Protein AF-A0A0P9SU28-F1 (afdb_monomer)

pLDDT: mean 87.29, std 16.24, range [48.97, 98.06]

Sequence (91 aa):
MPNAQIEAVQLDKNKENSFEDIWPKVTKLNLYDPLTLLASVPGAAKLLFKPKAIHTEGFGVVEQVGPDDVTHPEKAKLLLSALAKSALVQS

Structure (mmCIF, N/CA/C/O backbone):
data_AF-A0A0P9SU28-F1
#
_entry.id   AF-A0A0P9SU28-F1
#
loop_
_atom_site.group_PDB
_atom_site.id
_atom_site.type_symbol
_atom_site.label_atom_id
_atom_site.label_alt_id
_atom_site.label_comp_id
_atom_site.label_asym_id
_atom_site.label_entity_id
_atom_site.label_seq_id
_atom_site.pdbx_PDB_ins_code
_atom_site.Cartn_x
_atom_site.Cartn_y
_atom_site.Cartn_z
_atom_site.occupancy
_atom_site.B_iso_or_equiv
_atom_site.auth_seq_id
_atom_site.auth_comp_id
_atom_site.auth_asym_id
_atom_site.auth_atom_id
_atom_site.pdbx_PDB_model_num
ATOM 1 N N . MET A 1 1 ? -12.323 33.831 47.503 1.00 48.97 1 MET A N 1
ATOM 2 C CA . MET A 1 1 ? -10.973 33.322 47.182 1.00 48.97 1 MET A CA 1
ATOM 3 C C . MET A 1 1 ? -10.938 32.926 45.704 1.00 48.97 1 MET A C 1
ATOM 5 O O . MET A 1 1 ? -11.549 31.920 45.375 1.00 48.97 1 MET A O 1
ATOM 9 N N . PRO A 1 2 ? -10.320 33.722 44.811 1.00 56.62 2 PRO A N 1
ATOM 10 C CA . PRO A 1 2 ? -10.306 33.482 43.356 1.00 56.62 2 PRO A CA 1
ATOM 11 C C . PRO A 1 2 ? -9.283 32.428 42.879 1.00 56.62 2 PRO A C 1
ATOM 13 O O . PRO A 1 2 ? -9.359 31.976 41.743 1.00 56.62 2 PRO A O 1
ATOM 16 N N . ASN A 1 3 ? -8.335 32.016 43.731 1.00 56.44 3 ASN A N 1
ATOM 17 C CA . ASN A 1 3 ? -7.191 31.189 43.315 1.00 56.44 3 ASN A CA 1
ATOM 18 C C . ASN A 1 3 ? -7.526 29.716 43.022 1.00 56.44 3 ASN A C 1
ATOM 20 O O . ASN A 1 3 ? -6.874 2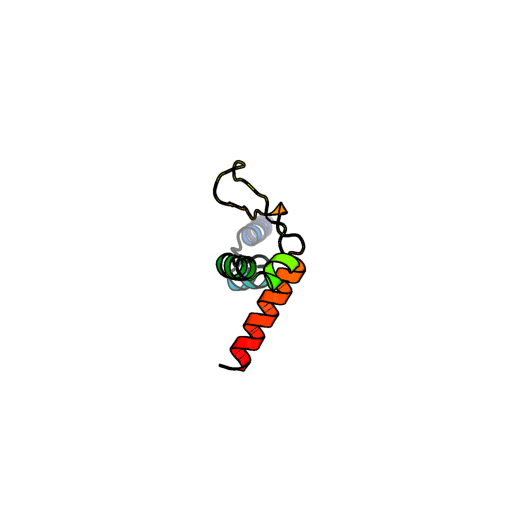9.110 42.180 1.00 56.44 3 ASN A O 1
ATOM 24 N N . ALA A 1 4 ? -8.569 29.152 43.640 1.00 56.47 4 ALA A N 1
ATOM 25 C CA . ALA A 1 4 ? -8.910 27.734 43.467 1.00 56.47 4 ALA A CA 1
ATOM 26 C C . ALA A 1 4 ? -9.437 27.408 42.053 1.00 56.47 4 ALA A C 1
ATOM 28 O O . ALA A 1 4 ? -9.264 26.300 41.554 1.00 56.47 4 ALA A O 1
ATOM 29 N N . GLN A 1 5 ? -10.068 28.381 41.386 1.00 54.78 5 GLN A N 1
ATOM 30 C CA . GLN A 1 5 ? -10.555 28.212 40.013 1.00 54.78 5 GLN A CA 1
ATOM 31 C C . GLN A 1 5 ? -9.418 28.291 38.987 1.00 54.78 5 GLN A C 1
ATOM 33 O O . GLN A 1 5 ? -9.497 27.651 37.944 1.00 54.78 5 GLN A O 1
ATOM 38 N N . ILE A 1 6 ? -8.345 29.029 39.285 1.00 54.78 6 ILE A N 1
ATOM 39 C CA . ILE A 1 6 ? -7.181 29.157 38.396 1.00 54.78 6 ILE A CA 1
ATOM 40 C C . ILE A 1 6 ? -6.350 27.864 38.420 1.00 54.78 6 ILE A C 1
ATOM 42 O O . ILE A 1 6 ? -5.941 27.384 37.364 1.00 54.78 6 ILE A O 1
ATOM 46 N N . GLU A 1 7 ? -6.194 27.246 39.595 1.00 51.53 7 GLU A N 1
ATOM 47 C CA . GLU A 1 7 ? -5.502 25.958 39.755 1.00 51.53 7 GLU A CA 1
ATOM 48 C C . GLU A 1 7 ? -6.246 24.797 39.070 1.00 51.53 7 GLU A C 1
ATOM 50 O O . GLU A 1 7 ? -5.619 23.984 38.391 1.00 51.53 7 GLU A O 1
ATOM 55 N N . ALA A 1 8 ? -7.582 24.750 39.155 1.00 54.00 8 ALA A N 1
ATOM 56 C CA . ALA A 1 8 ? -8.390 23.726 38.481 1.00 54.00 8 ALA A CA 1
ATOM 57 C C . ALA A 1 8 ? -8.322 23.831 36.943 1.00 54.00 8 ALA A C 1
ATOM 59 O O . ALA A 1 8 ? -8.186 22.823 36.252 1.00 54.00 8 ALA A O 1
ATOM 60 N N . VAL A 1 9 ? -8.340 25.055 36.401 1.00 53.44 9 VAL A N 1
ATOM 61 C CA . VAL A 1 9 ? -8.236 25.307 34.951 1.00 53.44 9 VAL A CA 1
ATOM 62 C C . VAL A 1 9 ? -6.818 25.037 34.420 1.00 53.44 9 VAL A C 1
ATOM 64 O O . VAL A 1 9 ? -6.649 24.709 33.244 1.00 53.44 9 VAL A O 1
ATOM 67 N N . GLN A 1 10 ? -5.784 25.149 35.261 1.00 50.47 10 GLN A N 1
ATOM 68 C CA . GLN A 1 10 ? -4.415 24.765 34.901 1.00 50.47 10 GLN A CA 1
ATOM 69 C C . GLN A 1 10 ? -4.164 23.253 34.993 1.00 50.47 10 GLN A C 1
ATOM 71 O O . GLN A 1 10 ? -3.406 22.739 34.172 1.00 50.47 10 GLN A O 1
ATOM 76 N N . LEU A 1 11 ? -4.822 22.529 35.908 1.00 49.84 11 LEU A N 1
ATOM 77 C CA . LEU A 1 11 ? -4.717 21.065 35.987 1.00 49.84 11 LEU A CA 1
ATOM 78 C C . LEU A 1 11 ? -5.308 20.368 34.751 1.00 49.84 11 LEU A C 1
ATOM 80 O O . LEU A 1 11 ? -4.718 19.416 34.244 1.00 49.84 11 LEU A O 1
ATOM 84 N N . ASP A 1 12 ? -6.424 20.877 34.221 1.00 54.06 12 ASP A N 1
ATOM 85 C CA . ASP A 1 12 ? -7.058 20.325 33.014 1.00 54.06 1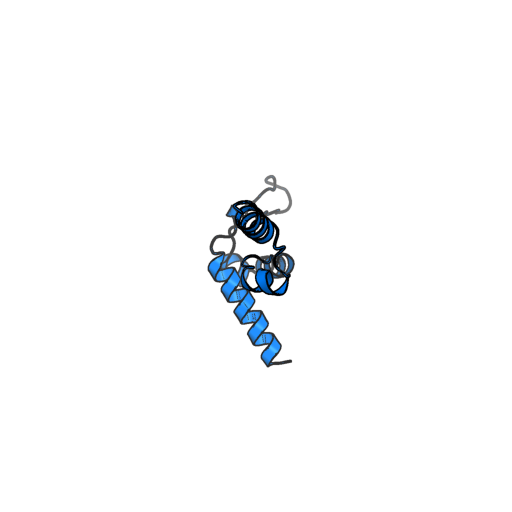2 ASP A CA 1
ATOM 86 C C . ASP A 1 12 ? -6.213 20.515 31.744 1.00 54.06 12 ASP A C 1
ATOM 88 O O . ASP A 1 12 ? -6.329 19.733 30.801 1.00 54.06 12 ASP A O 1
ATOM 92 N N . LYS A 1 13 ? -5.309 21.506 31.712 1.00 53.50 13 LYS A N 1
ATOM 93 C CA . LYS A 1 13 ? -4.384 21.708 30.581 1.00 53.50 13 LYS A CA 1
ATOM 94 C C . LYS A 1 13 ? -3.218 20.716 30.551 1.00 53.50 13 LYS A C 1
ATOM 96 O O . LYS A 1 13 ? -2.616 20.556 29.494 1.00 53.50 13 LYS A O 1
ATOM 101 N N . ASN A 1 14 ? -2.927 20.055 31.673 1.00 54.19 14 ASN A N 1
ATOM 102 C CA . ASN A 1 14 ? -1.809 19.117 31.829 1.00 54.19 14 ASN A CA 1
ATOM 103 C C . ASN A 1 14 ? -2.263 17.677 32.092 1.00 54.19 14 ASN A C 1
ATOM 105 O O . ASN A 1 14 ? -1.455 16.848 32.511 1.00 54.19 14 ASN A O 1
ATOM 109 N N . LYS A 1 15 ? -3.540 17.349 31.863 1.00 62.44 15 LYS A N 1
ATOM 110 C CA . LYS A 1 15 ? -3.991 15.961 31.944 1.00 62.44 15 LYS A CA 1
ATOM 111 C C . LYS A 1 15 ? -3.420 15.209 30.744 1.00 62.44 15 LYS A C 1
ATOM 113 O O . LYS A 1 15 ? -3.991 15.219 29.656 1.00 62.44 15 LYS A O 1
ATOM 118 N N . GLU A 1 16 ? -2.240 14.626 30.931 1.00 72.56 16 GLU A N 1
ATOM 119 C CA . GLU A 1 16 ? -1.668 13.674 29.988 1.00 72.56 16 GLU A CA 1
ATOM 120 C C . GLU A 1 16 ? -2.715 12.582 29.757 1.00 72.56 16 GLU A C 1
ATOM 122 O O . GLU A 1 16 ? -3.091 11.847 30.671 1.00 72.56 16 GLU A O 1
ATOM 127 N N . ASN A 1 17 ? -3.275 12.556 28.547 1.00 77.94 17 ASN A N 1
ATOM 128 C CA . ASN A 1 17 ? -4.237 11.533 28.162 1.00 77.94 17 ASN A CA 1
ATOM 129 C C . ASN A 1 17 ? -3.550 10.172 28.277 1.00 77.94 17 ASN A C 1
ATOM 131 O O . ASN A 1 17 ? -2.430 10.005 27.785 1.00 77.94 17 ASN A O 1
ATOM 135 N N . SER A 1 18 ? -4.217 9.199 28.897 1.00 89.06 18 SER A N 1
ATOM 136 C CA . SER A 1 18 ? -3.679 7.844 28.952 1.00 89.06 18 SER A CA 1
ATOM 137 C C . SER A 1 18 ? -3.603 7.253 27.539 1.00 89.06 18 SER A C 1
ATOM 139 O O . SER A 1 18 ? -4.300 7.702 26.624 1.00 89.06 18 SER A O 1
ATOM 141 N N . PHE A 1 19 ? -2.768 6.231 27.332 1.00 91.31 19 PHE A N 1
ATOM 142 C CA . PHE A 1 19 ? -2.675 5.571 26.024 1.00 91.31 19 PHE A CA 1
ATOM 143 C C . PHE A 1 19 ? -4.039 5.054 25.539 1.00 91.31 19 PHE A C 1
ATOM 145 O O . PHE A 1 19 ? -4.367 5.217 24.366 1.00 91.31 19 PHE A O 1
ATOM 152 N N . GLU A 1 20 ? -4.864 4.526 26.444 1.00 93.62 20 GLU A N 1
ATOM 153 C CA . GLU A 1 20 ? -6.217 4.039 26.143 1.00 93.62 20 GLU A CA 1
ATOM 154 C C . GLU A 1 20 ? -7.150 5.152 25.639 1.00 93.62 20 GLU A C 1
ATOM 156 O O . GLU A 1 20 ? -8.038 4.904 24.827 1.00 93.62 20 GLU A O 1
ATOM 161 N N . ASP A 1 21 ? -6.907 6.405 26.037 1.00 92.19 21 ASP A N 1
ATOM 162 C CA . ASP A 1 21 ? -7.648 7.57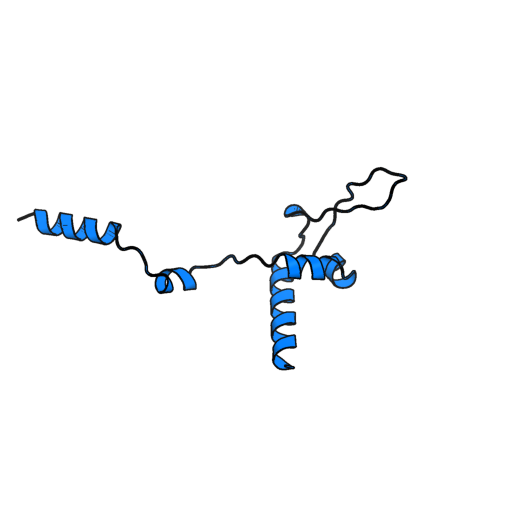0 25.538 1.00 92.19 21 ASP A CA 1
ATOM 163 C C . ASP A 1 21 ? -7.157 8.038 24.157 1.00 92.19 21 ASP A C 1
ATOM 165 O O . ASP A 1 21 ? -7.830 8.823 23.473 1.00 92.19 21 ASP A O 1
ATOM 169 N N . ILE A 1 22 ? -5.955 7.620 23.751 1.00 93.25 22 ILE A N 1
ATOM 170 C CA . ILE A 1 22 ? -5.316 7.990 22.483 1.00 93.25 22 ILE A CA 1
ATOM 171 C C . ILE A 1 22 ? -5.498 6.903 21.425 1.00 93.25 22 ILE A C 1
ATOM 173 O O . ILE A 1 22 ? -5.750 7.234 20.267 1.00 93.25 22 ILE A O 1
ATOM 177 N N . TRP A 1 23 ? -5.418 5.625 21.794 1.00 95.12 23 TRP A N 1
ATOM 178 C CA . TRP A 1 23 ? -5.465 4.504 20.856 1.00 95.12 23 TRP A CA 1
ATOM 179 C C . TRP A 1 23 ? -6.705 4.508 19.940 1.00 95.12 23 TRP A C 1
ATOM 181 O O . TRP A 1 23 ? -6.530 4.406 18.723 1.00 95.12 23 TRP A O 1
ATOM 191 N N . PRO A 1 24 ? -7.937 4.769 20.430 1.00 96.25 24 PRO A N 1
ATOM 192 C CA . PRO A 1 24 ? -9.122 4.881 19.574 1.00 96.25 24 PRO A CA 1
ATOM 193 C C . PRO A 1 24 ? -9.077 6.039 18.562 1.00 96.25 24 PRO A C 1
ATOM 195 O O . PRO A 1 24 ? -9.867 6.061 17.620 1.00 96.25 24 PRO A O 1
ATOM 198 N N . LYS A 1 25 ? -8.177 7.018 18.743 1.00 95.81 25 LYS A N 1
ATOM 199 C CA . LYS A 1 25 ? -8.006 8.183 17.856 1.00 95.81 25 LYS A CA 1
ATOM 200 C C . LYS A 1 25 ? -6.995 7.924 16.732 1.00 95.81 25 LYS A C 1
ATOM 202 O O . LYS A 1 25 ? -6.868 8.751 15.826 1.00 95.81 25 LYS A O 1
ATOM 207 N N . VAL A 1 26 ? -6.257 6.811 16.771 1.00 96.38 26 VAL A N 1
ATOM 208 C CA . VAL A 1 26 ? -5.256 6.470 15.752 1.00 96.38 26 VAL A CA 1
ATOM 209 C C . VAL A 1 26 ? -5.949 6.099 14.441 1.00 96.38 26 VAL A C 1
ATOM 211 O O . VAL A 1 26 ? -6.758 5.180 14.377 1.00 96.38 26 VAL A O 1
ATOM 214 N N . THR A 1 27 ? -5.603 6.805 13.363 1.00 96.44 27 THR A N 1
ATOM 215 C CA . THR A 1 27 ? -6.195 6.599 12.025 1.00 96.44 27 THR A CA 1
ATOM 216 C C . THR A 1 27 ? -5.183 6.186 10.957 1.00 96.44 27 THR A C 1
ATOM 218 O O . THR A 1 27 ? -5.577 5.816 9.850 1.00 96.44 27 THR A O 1
ATOM 221 N N . LYS A 1 28 ? -3.883 6.242 11.269 1.00 96.25 28 LYS A N 1
ATOM 222 C CA . LYS A 1 28 ? -2.786 6.010 10.323 1.00 96.25 28 LYS A CA 1
ATOM 223 C C . LYS A 1 28 ? -1.789 5.014 10.907 1.00 96.25 28 LYS A C 1
ATOM 225 O O . LYS A 1 28 ? -1.096 5.328 11.869 1.00 96.25 28 LYS A O 1
ATOM 230 N N . LEU A 1 29 ? -1.724 3.835 10.298 1.00 97.25 29 LEU A N 1
ATOM 231 C CA . LEU A 1 29 ? -0.735 2.791 10.558 1.00 97.25 29 LEU A CA 1
ATOM 232 C C . LEU A 1 29 ? -0.218 2.316 9.198 1.00 97.25 29 LEU A C 1
ATOM 234 O O . LEU A 1 29 ? -1.015 1.938 8.338 1.00 97.25 29 LEU A O 1
ATOM 238 N N . ASN A 1 30 ? 1.094 2.382 8.984 1.00 96.88 30 ASN A N 1
ATOM 239 C CA . ASN A 1 30 ? 1.680 2.091 7.678 1.00 96.88 30 ASN A CA 1
ATOM 240 C C . ASN A 1 30 ? 1.965 0.595 7.521 1.00 96.88 30 ASN A C 1
ATOM 242 O O . ASN A 1 30 ? 2.445 -0.055 8.446 1.00 96.88 30 ASN A O 1
ATOM 246 N N . LEU A 1 31 ? 1.693 0.068 6.327 1.00 97.44 31 LEU A N 1
ATOM 247 C CA . LEU A 1 31 ? 1.877 -1.338 5.966 1.00 97.44 31 LEU A CA 1
ATOM 248 C C . LEU A 1 31 ? 2.768 -1.436 4.721 1.00 97.44 31 LEU A C 1
ATOM 250 O O . LEU A 1 31 ? 2.292 -1.753 3.633 1.00 97.44 31 LEU A O 1
ATOM 254 N N . TYR A 1 32 ? 4.056 -1.126 4.875 1.00 96.75 32 TYR A N 1
ATOM 255 C CA . TYR A 1 32 ? 4.992 -1.042 3.748 1.00 96.75 32 TYR A CA 1
ATOM 256 C C . TYR A 1 32 ? 5.240 -2.400 3.079 1.00 96.75 32 TYR A C 1
ATOM 258 O O . TYR A 1 32 ? 5.018 -2.528 1.879 1.00 96.75 32 TYR A O 1
ATOM 266 N N . ASP A 1 33 ? 5.615 -3.433 3.838 1.00 97.81 33 ASP A N 1
ATOM 267 C CA . ASP A 1 33 ? 5.934 -4.749 3.260 1.00 97.81 33 ASP A CA 1
ATOM 268 C C . ASP A 1 33 ? 4.733 -5.407 2.556 1.00 97.81 33 ASP A C 1
ATOM 270 O O . ASP A 1 33 ? 4.903 -5.925 1.448 1.00 97.81 33 ASP A O 1
ATOM 274 N N . PRO A 1 34 ? 3.495 -5.338 3.095 1.00 97.88 34 PRO A N 1
ATOM 275 C CA . PRO A 1 34 ? 2.318 -5.790 2.359 1.00 97.88 34 PRO A CA 1
ATOM 276 C C . PRO A 1 34 ? 2.083 -5.034 1.045 1.00 97.88 34 PRO A C 1
ATOM 278 O O . PRO A 1 34 ? 1.671 -5.644 0.061 1.00 97.88 34 PRO A O 1
ATOM 281 N N . LEU A 1 35 ? 2.364 -3.727 0.990 1.00 97.31 35 LEU A N 1
ATOM 282 C CA . LEU A 1 35 ? 2.280 -2.964 -0.261 1.00 97.31 35 LEU A CA 1
ATOM 283 C C . LEU A 1 35 ? 3.360 -3.396 -1.259 1.00 97.31 35 LEU A C 1
ATOM 285 O O . LEU A 1 35 ? 3.054 -3.541 -2.441 1.00 97.31 35 LEU A O 1
ATOM 289 N N . THR A 1 36 ? 4.577 -3.683 -0.793 1.00 98.00 36 THR A N 1
ATOM 290 C CA . THR A 1 36 ? 5.653 -4.249 -1.624 1.00 98.00 36 THR A CA 1
ATOM 291 C C . THR A 1 36 ? 5.237 -5.588 -2.235 1.00 98.00 36 THR A C 1
ATOM 293 O O . THR A 1 36 ? 5.442 -5.817 -3.427 1.00 98.00 36 THR A O 1
ATOM 296 N N . LEU A 1 37 ? 4.589 -6.458 -1.452 1.00 98.06 37 LEU A N 1
ATOM 297 C CA . LEU A 1 37 ? 4.065 -7.729 -1.954 1.00 98.06 37 LEU A CA 1
ATOM 298 C C . LEU A 1 37 ? 2.951 -7.527 -2.993 1.00 98.06 37 LEU A C 1
ATOM 300 O O . LEU A 1 37 ? 2.912 -8.227 -3.999 1.00 98.06 37 LEU A O 1
ATOM 304 N N . LEU A 1 38 ? 2.055 -6.558 -2.799 1.00 97.25 38 LEU A N 1
ATOM 305 C CA . LEU A 1 38 ? 1.037 -6.241 -3.806 1.00 97.25 38 LEU A CA 1
ATOM 306 C C . LEU A 1 38 ? 1.651 -5.669 -5.092 1.00 97.25 38 LEU A C 1
ATOM 308 O O . LEU A 1 38 ? 1.144 -5.943 -6.179 1.00 97.25 38 LEU A O 1
ATOM 312 N N . ALA A 1 39 ? 2.740 -4.905 -4.988 1.00 97.38 39 ALA A N 1
ATOM 313 C CA . ALA A 1 39 ? 3.446 -4.347 -6.139 1.00 97.38 39 ALA A CA 1
ATOM 314 C C . ALA A 1 39 ? 4.199 -5.416 -6.950 1.00 97.38 39 ALA A C 1
ATOM 316 O O . ALA A 1 39 ? 4.390 -5.240 -8.151 1.00 97.38 39 ALA A O 1
ATOM 317 N N . SER A 1 40 ? 4.583 -6.540 -6.334 1.00 97.38 40 SER A N 1
ATOM 318 C CA . SER A 1 40 ? 5.275 -7.634 -7.029 1.00 97.38 40 SER A CA 1
ATOM 319 C C . SER A 1 40 ? 4.341 -8.547 -7.835 1.00 97.38 40 SER A C 1
ATOM 321 O O . SER A 1 40 ? 4.799 -9.263 -8.725 1.00 97.38 40 SER A O 1
ATOM 323 N N . VAL A 1 41 ? 3.029 -8.518 -7.569 1.00 96.75 41 VAL A N 1
ATOM 324 C CA . VAL A 1 41 ? 2.035 -9.357 -8.256 1.00 96.75 41 VAL A CA 1
ATOM 325 C C . VAL A 1 41 ? 1.369 -8.562 -9.388 1.00 96.75 41 VAL A C 1
ATOM 327 O O . VAL A 1 41 ? 0.594 -7.651 -9.098 1.00 96.75 41 VAL A O 1
ATOM 330 N N . PRO A 1 42 ? 1.546 -8.919 -10.680 1.00 94.81 42 PRO A N 1
ATOM 331 C CA . PRO A 1 42 ? 1.110 -8.084 -11.808 1.00 94.81 42 PRO A CA 1
ATOM 332 C C . PRO A 1 42 ? -0.370 -7.676 -11.802 1.00 94.81 42 PRO A C 1
ATOM 334 O O . PRO A 1 42 ? -0.708 -6.573 -12.227 1.00 94.81 42 PRO A O 1
ATOM 337 N N . GLY A 1 43 ? -1.264 -8.553 -11.333 1.00 94.81 43 GLY A N 1
ATOM 338 C CA . GLY A 1 43 ? -2.697 -8.257 -11.241 1.00 94.81 43 GLY A CA 1
ATOM 339 C C . GLY A 1 43 ? -3.016 -7.188 -10.193 1.00 94.81 43 GLY A C 1
ATOM 340 O O . GLY A 1 43 ? -3.742 -6.239 -10.482 1.00 94.81 43 GLY A O 1
ATOM 341 N N . ALA A 1 44 ? -2.435 -7.311 -8.998 1.00 94.75 44 ALA A N 1
ATOM 342 C CA . ALA A 1 44 ? -2.590 -6.325 -7.934 1.00 94.75 44 ALA A CA 1
ATOM 343 C C . ALA A 1 44 ? -1.847 -5.023 -8.270 1.00 94.75 44 ALA A C 1
ATOM 345 O O . ALA A 1 44 ? -2.384 -3.937 -8.053 1.00 94.75 44 ALA A O 1
ATOM 346 N N . ALA A 1 45 ? -0.667 -5.128 -8.884 1.00 96.25 45 ALA A N 1
ATOM 347 C CA . ALA A 1 45 ? 0.135 -3.980 -9.267 1.00 96.25 45 ALA A CA 1
ATOM 348 C C . ALA A 1 45 ? -0.593 -3.070 -10.264 1.00 96.25 45 ALA A C 1
ATOM 350 O O . ALA A 1 45 ? -0.728 -1.875 -10.017 1.00 96.25 45 ALA A O 1
ATOM 351 N N . LYS A 1 46 ? -1.165 -3.646 -11.332 1.00 96.06 46 LYS A N 1
ATOM 352 C CA . LYS A 1 46 ? -1.975 -2.906 -12.320 1.00 96.06 46 LYS A CA 1
ATOM 353 C C . LYS A 1 46 ? -3.238 -2.286 -11.723 1.00 96.06 46 LYS A C 1
ATOM 355 O O . LYS A 1 46 ? -3.752 -1.312 -12.265 1.00 96.06 46 LYS A O 1
ATOM 360 N N . LEU A 1 47 ? -3.764 -2.870 -10.647 1.00 95.44 47 LEU A N 1
ATOM 361 C CA . LEU A 1 47 ? -4.960 -2.373 -9.975 1.00 95.44 47 LEU A CA 1
ATOM 362 C C . LEU A 1 47 ? -4.666 -1.171 -9.069 1.00 95.44 47 LEU A C 1
ATOM 364 O O . LEU A 1 47 ? -5.567 -0.362 -8.865 1.00 95.44 47 LEU A O 1
ATOM 368 N N . LEU A 1 48 ? -3.468 -1.075 -8.485 1.00 96.50 48 LEU A N 1
ATOM 369 C CA . LEU A 1 48 ? -3.198 -0.160 -7.367 1.00 96.50 48 LEU A CA 1
ATOM 370 C C . LEU A 1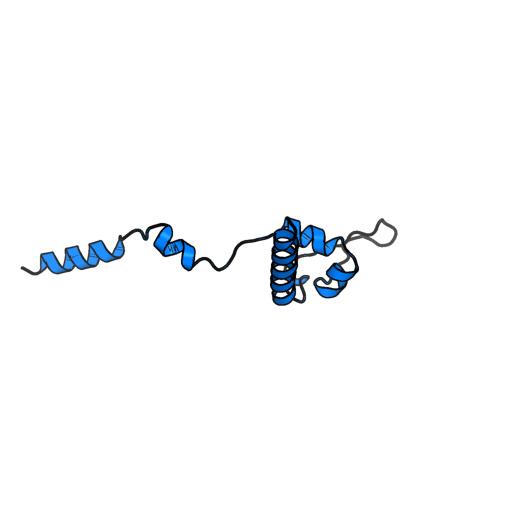 48 ? -2.092 0.866 -7.624 1.00 96.50 48 LEU A C 1
ATOM 372 O O . LEU A 1 48 ? -2.085 1.903 -6.957 1.00 96.50 48 LEU A O 1
ATOM 376 N N . PHE A 1 49 ? -1.175 0.597 -8.556 1.00 97.19 49 PHE A N 1
ATOM 377 C CA . PHE A 1 49 ? 0.024 1.406 -8.757 1.00 97.19 49 PHE A CA 1
ATOM 378 C C . PHE A 1 49 ? 0.188 1.847 -10.212 1.00 97.19 49 PHE A C 1
ATOM 380 O O . PHE A 1 49 ? -0.267 1.188 -11.148 1.00 97.19 49 PHE A O 1
ATOM 387 N N . LYS A 1 50 ? 0.898 2.957 -10.398 1.00 97.25 50 LYS A N 1
ATOM 388 C CA . LYS A 1 50 ? 1.428 3.411 -11.682 1.00 97.25 50 LYS A CA 1
ATOM 389 C C . LYS A 1 50 ? 2.933 3.657 -11.525 1.00 97.25 50 LYS A C 1
ATOM 391 O O . LYS A 1 50 ? 3.324 4.800 -11.316 1.00 97.25 50 LYS A O 1
ATOM 396 N N . PRO A 1 51 ? 3.766 2.602 -11.584 1.00 96.56 51 PRO A N 1
ATOM 397 C CA . PRO A 1 51 ? 5.202 2.741 -11.393 1.00 96.56 51 PRO A CA 1
ATOM 398 C C . PRO A 1 51 ? 5.818 3.710 -12.406 1.00 96.56 51 PRO A C 1
ATOM 400 O O . PRO A 1 51 ? 5.414 3.765 -13.571 1.00 96.56 51 PRO A O 1
ATOM 403 N N . LYS A 1 52 ? 6.814 4.472 -11.959 1.00 95.88 52 LYS A N 1
ATOM 404 C CA . LYS A 1 52 ? 7.579 5.393 -12.793 1.00 95.88 52 LYS A CA 1
ATOM 405 C C . LYS A 1 52 ? 8.897 4.746 -13.196 1.00 95.88 52 LYS A C 1
ATOM 407 O O . LYS A 1 52 ? 9.705 4.404 -12.336 1.00 95.88 52 LYS A O 1
ATOM 412 N N . ALA A 1 53 ? 9.148 4.630 -14.496 1.00 95.12 53 ALA A N 1
ATOM 413 C CA . ALA A 1 53 ? 10.452 4.214 -15.000 1.00 95.12 53 ALA A CA 1
ATOM 414 C C . ALA A 1 53 ? 11.531 5.241 -14.612 1.00 95.12 53 ALA A C 1
ATOM 416 O O . ALA A 1 53 ? 11.372 6.440 -14.853 1.00 95.12 53 ALA A O 1
ATOM 417 N N . ILE A 1 54 ? 12.624 4.763 -14.014 1.00 95.38 54 ILE A N 1
ATOM 418 C CA . ILE A 1 54 ? 13.774 5.590 -13.603 1.00 95.38 54 ILE A CA 1
ATOM 419 C C . ILE A 1 54 ? 15.098 5.125 -14.225 1.00 95.38 54 ILE A C 1
ATOM 421 O O . ILE A 1 54 ? 16.163 5.621 -13.866 1.00 95.38 54 ILE A O 1
ATOM 425 N N . HIS A 1 55 ? 15.040 4.154 -15.134 1.00 94.31 55 HIS A N 1
ATOM 426 C CA . HIS A 1 55 ? 16.203 3.623 -15.833 1.00 94.31 55 HIS A CA 1
ATOM 427 C C . HIS A 1 55 ? 16.515 4.422 -17.106 1.00 94.31 55 HIS A C 1
ATOM 429 O O . HIS A 1 55 ? 15.634 5.041 -17.703 1.00 94.31 55 HIS A O 1
ATOM 435 N N . THR A 1 56 ? 17.77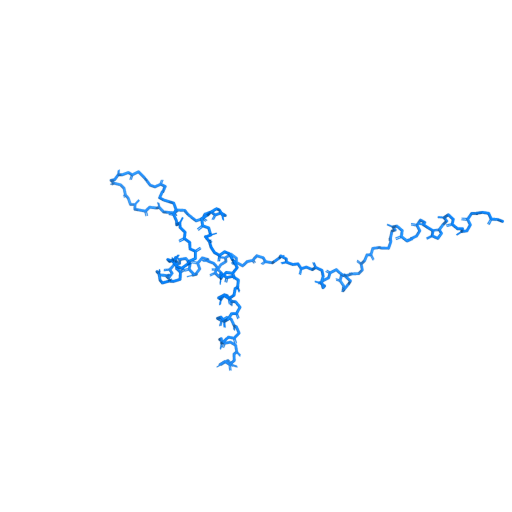6 4.371 -17.535 1.00 93.00 56 THR A N 1
ATOM 436 C CA . THR A 1 56 ? 18.219 4.891 -18.835 1.00 93.00 56 THR A CA 1
ATOM 437 C C . THR A 1 56 ? 17.927 3.864 -19.929 1.00 93.00 56 THR A C 1
ATOM 439 O O . THR A 1 56 ? 18.086 2.660 -19.709 1.00 93.00 56 THR A O 1
ATOM 442 N N . GLU A 1 57 ? 17.532 4.324 -21.117 1.00 88.38 57 GLU A N 1
ATOM 443 C CA . GLU A 1 57 ? 17.329 3.444 -22.272 1.00 88.38 57 GLU A CA 1
ATOM 444 C C . GLU A 1 57 ? 18.581 2.598 -22.565 1.00 88.38 57 GLU A C 1
ATOM 446 O O . GLU A 1 57 ? 19.714 3.074 -22.475 1.00 88.38 57 GLU A O 1
ATOM 451 N N . GLY A 1 58 ? 18.372 1.322 -22.897 1.00 89.88 58 GLY A N 1
ATOM 452 C CA . GLY A 1 58 ? 19.451 0.361 -23.158 1.00 89.88 58 GLY A CA 1
ATOM 453 C C . GLY A 1 58 ? 20.013 -0.350 -21.920 1.00 89.88 58 GLY A C 1
ATOM 454 O O . GLY A 1 58 ? 20.844 -1.243 -22.074 1.00 89.88 58 GLY A O 1
ATOM 455 N N . PHE A 1 59 ? 19.546 -0.016 -20.713 1.00 91.88 59 PHE A N 1
ATOM 456 C CA . PHE A 1 59 ? 19.878 -0.723 -19.470 1.00 91.88 59 PHE A CA 1
ATOM 457 C C . PHE A 1 59 ? 18.703 -1.572 -18.960 1.00 91.88 59 PHE A C 1
ATOM 459 O O . PHE A 1 59 ? 17.612 -1.575 -19.529 1.00 91.88 59 PHE A O 1
ATOM 466 N N . GLY A 1 60 ? 18.936 -2.315 -17.873 1.00 93.19 60 GLY A N 1
ATOM 467 C CA . GLY A 1 60 ? 17.885 -3.070 -17.192 1.00 93.19 60 GLY A CA 1
ATOM 468 C C . GLY A 1 60 ? 16.747 -2.168 -16.705 1.00 93.19 60 GLY A C 1
ATOM 469 O O . GLY A 1 60 ? 16.974 -1.036 -16.276 1.00 93.19 60 GLY A O 1
ATOM 470 N N . VAL A 1 61 ? 15.520 -2.689 -16.762 1.00 94.50 61 VAL A N 1
ATOM 471 C CA . VAL A 1 61 ? 14.317 -1.958 -16.354 1.00 94.50 61 VAL A CA 1
ATOM 472 C C . VAL A 1 61 ? 14.314 -1.767 -14.840 1.00 94.50 61 VAL A C 1
ATOM 474 O O . VAL A 1 61 ? 14.366 -2.732 -14.080 1.00 94.50 61 VAL A O 1
ATOM 477 N N . VAL A 1 62 ? 14.218 -0.509 -14.416 1.00 96.56 62 VAL A N 1
ATOM 478 C CA . VAL A 1 62 ? 14.008 -0.115 -13.020 1.00 96.56 62 VAL A CA 1
ATOM 479 C C . VAL A 1 62 ? 12.812 0.823 -12.951 1.00 96.56 62 VAL A C 1
ATOM 481 O O . VAL A 1 62 ? 12.732 1.799 -13.710 1.00 96.56 62 VAL A O 1
ATOM 484 N N . GLU A 1 63 ? 11.901 0.526 -12.029 1.00 96.62 63 GLU A N 1
ATOM 485 C CA . GLU A 1 63 ? 10.704 1.311 -11.751 1.00 96.62 63 GLU A CA 1
ATOM 486 C C . GLU A 1 63 ? 10.650 1.700 -10.270 1.00 96.62 63 GLU A C 1
ATOM 488 O O . GLU A 1 63 ? 11.090 0.953 -9.395 1.00 96.62 63 GLU A O 1
ATOM 493 N N . GLN A 1 64 ? 10.098 2.878 -9.994 1.00 97.12 64 GLN A N 1
ATOM 494 C CA . GLN A 1 64 ? 9.855 3.402 -8.656 1.00 97.12 64 GLN A CA 1
ATOM 495 C C . GLN A 1 64 ? 8.349 3.512 -8.404 1.00 97.12 64 GLN A C 1
ATOM 497 O O . GLN A 1 64 ? 7.604 3.939 -9.283 1.00 97.12 64 GLN A O 1
ATOM 502 N N . VAL A 1 65 ? 7.915 3.167 -7.189 1.00 97.44 65 VAL A N 1
ATOM 503 C CA . VAL A 1 65 ? 6.559 3.440 -6.692 1.00 97.44 65 VAL A CA 1
ATOM 504 C C . VAL A 1 65 ? 6.674 4.356 -5.477 1.00 97.44 65 VAL A C 1
ATOM 506 O O . VAL A 1 65 ? 7.056 3.919 -4.392 1.00 97.44 65 VAL A O 1
ATOM 509 N N . GLY A 1 66 ? 6.408 5.644 -5.678 1.00 94.50 66 GLY A N 1
ATOM 510 C CA . GLY A 1 66 ? 6.319 6.656 -4.631 1.00 94.50 66 GLY A CA 1
ATOM 511 C C . GLY A 1 66 ? 4.879 6.915 -4.163 1.00 94.50 66 GLY A C 1
ATOM 512 O O . GLY A 1 66 ? 3.946 6.235 -4.594 1.00 94.50 66 GLY A O 1
ATOM 513 N N . PRO A 1 67 ? 4.669 7.919 -3.290 1.00 91.69 67 PRO A N 1
ATOM 514 C CA . PRO A 1 67 ? 3.341 8.274 -2.780 1.00 91.69 67 PRO A CA 1
ATOM 515 C C . PRO A 1 67 ? 2.339 8.642 -3.882 1.00 91.69 67 PRO A C 1
ATOM 517 O O . PRO A 1 67 ? 1.185 8.223 -3.822 1.00 91.69 67 PRO A O 1
ATOM 520 N N . ASP A 1 68 ? 2.793 9.372 -4.903 1.00 94.19 68 ASP A N 1
ATOM 521 C CA . ASP A 1 68 ? 1.954 9.831 -6.020 1.00 94.19 68 ASP A CA 1
ATOM 522 C C . ASP A 1 68 ? 1.653 8.720 -7.040 1.00 94.19 68 ASP A C 1
ATOM 524 O O . ASP A 1 68 ? 0.752 8.848 -7.871 1.00 94.19 68 ASP A O 1
ATOM 528 N N . ASP A 1 69 ? 2.381 7.605 -6.955 1.00 95.94 69 ASP A N 1
ATOM 529 C CA . ASP A 1 69 ? 2.247 6.462 -7.855 1.00 95.94 69 ASP A CA 1
ATOM 530 C C . ASP A 1 69 ? 1.234 5.429 -7.328 1.00 95.94 69 ASP A C 1
ATOM 532 O O . ASP A 1 69 ? 0.920 4.457 -8.019 1.00 95.94 69 ASP A O 1
ATOM 536 N N . VAL A 1 70 ? 0.679 5.635 -6.125 1.00 94.69 70 VAL A N 1
ATOM 537 C CA . VAL A 1 70 ? -0.443 4.854 -5.583 1.00 94.69 70 VAL A CA 1
ATOM 538 C C . VAL A 1 70 ? -1.756 5.468 -6.069 1.00 94.69 70 VAL A C 1
ATOM 540 O O . VAL A 1 70 ? -2.299 6.395 -5.472 1.00 94.69 70 VAL A O 1
ATOM 543 N N . THR A 1 71 ? -2.301 4.940 -7.162 1.00 93.94 71 THR A N 1
ATOM 544 C CA . THR A 1 71 ? -3.450 5.546 -7.860 1.00 93.94 71 THR A CA 1
ATOM 545 C C . THR A 1 71 ? -4.775 5.365 -7.120 1.00 93.94 71 THR A C 1
ATOM 547 O O . THR A 1 71 ? -5.707 6.156 -7.294 1.00 93.94 71 THR A O 1
ATOM 550 N N . HIS A 1 72 ? -4.882 4.325 -6.287 1.00 93.94 72 HIS A N 1
ATOM 551 C CA . HIS A 1 72 ? -6.111 3.969 -5.576 1.00 93.94 72 HIS A CA 1
ATOM 552 C C . HIS A 1 72 ? -5.848 3.542 -4.115 1.00 93.94 72 HIS A C 1
ATOM 554 O O . HIS A 1 72 ? -6.081 2.381 -3.762 1.00 93.94 72 HIS A O 1
ATOM 560 N N . PRO A 1 73 ? -5.411 4.461 -3.229 1.00 94.19 73 PRO A N 1
ATOM 561 C CA . PRO A 1 73 ? -5.021 4.133 -1.851 1.00 94.19 73 PRO A CA 1
ATOM 562 C C . PRO A 1 73 ? -6.163 3.523 -1.021 1.00 94.19 73 PRO A C 1
ATOM 564 O O . PRO A 1 73 ? -5.946 2.571 -0.272 1.00 94.19 73 PRO A O 1
ATOM 567 N N . GLU A 1 74 ? -7.404 3.982 -1.215 1.00 95.50 74 GLU A N 1
ATOM 568 C CA . GLU A 1 74 ? -8.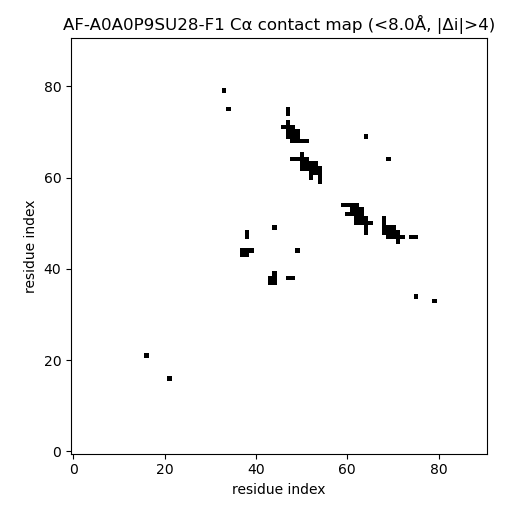574 3.404 -0.536 1.00 95.50 74 GLU A CA 1
ATOM 569 C C . GLU A 1 74 ? -8.832 1.949 -0.956 1.00 95.50 74 GLU A C 1
ATOM 571 O O . GLU A 1 74 ? -9.144 1.096 -0.123 1.00 95.50 74 GLU A O 1
ATOM 576 N N . LYS A 1 75 ? -8.628 1.620 -2.240 1.00 95.12 75 LYS A N 1
ATOM 577 C CA . LYS A 1 75 ? -8.73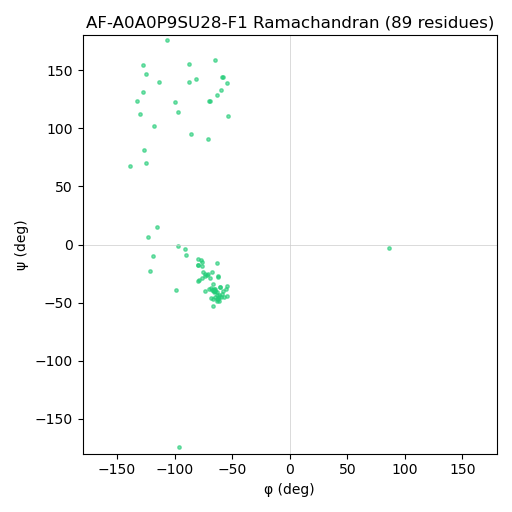3 0.232 -2.716 1.00 95.12 75 LYS A CA 1
ATOM 578 C C . LYS A 1 75 ? -7.604 -0.631 -2.158 1.00 95.12 75 LYS A C 1
ATOM 580 O O . LYS A 1 75 ? -7.863 -1.777 -1.805 1.00 95.12 75 LYS A O 1
ATOM 585 N N . ALA A 1 76 ? -6.390 -0.091 -2.029 1.00 95.94 76 ALA A N 1
ATOM 586 C CA . ALA A 1 76 ? -5.271 -0.805 -1.416 1.00 95.94 76 ALA A CA 1
ATOM 587 C C . ALA A 1 76 ? -5.575 -1.160 0.050 1.00 95.94 76 ALA A C 1
ATOM 589 O O . ALA A 1 76 ? -5.413 -2.313 0.451 1.00 95.94 76 ALA A O 1
ATOM 590 N N . LYS A 1 77 ? -6.116 -0.211 0.829 1.00 96.75 77 LYS A N 1
ATOM 591 C CA . LYS A 1 77 ? -6.551 -0.442 2.218 1.00 96.75 77 LYS A CA 1
ATOM 592 C C . LYS A 1 77 ? -7.627 -1.527 2.319 1.00 96.75 77 LYS A C 1
ATOM 594 O O . LYS A 1 77 ? -7.545 -2.404 3.186 1.00 96.75 77 LYS A O 1
ATOM 599 N N . LEU A 1 78 ? -8.628 -1.480 1.437 1.00 97.25 78 LEU A N 1
ATOM 600 C CA . LEU A 1 78 ? -9.699 -2.477 1.387 1.00 97.25 78 LEU A CA 1
ATOM 601 C C . LEU A 1 78 ? -9.169 -3.862 1.013 1.00 97.25 78 LEU A C 1
ATOM 603 O O . LEU A 1 78 ? -9.511 -4.836 1.681 1.00 97.25 78 LEU A O 1
ATOM 607 N N . LEU A 1 79 ? -8.306 -3.949 -0.001 1.00 95.94 79 LEU A N 1
ATOM 608 C CA . LEU A 1 79 ? -7.719 -5.210 -0.446 1.00 95.94 79 LEU A CA 1
ATOM 609 C C . LEU A 1 79 ? -6.863 -5.846 0.653 1.00 95.94 79 LEU A C 1
ATOM 611 O O . LEU A 1 79 ? -7.049 -7.021 0.954 1.00 95.94 79 LEU A O 1
ATOM 615 N N . LEU A 1 80 ? -5.986 -5.070 1.300 1.00 96.62 80 LEU A N 1
ATOM 616 C CA . LEU A 1 80 ? -5.174 -5.546 2.425 1.00 96.62 80 LEU A CA 1
ATOM 617 C C . LEU A 1 80 ? -6.049 -6.083 3.562 1.00 96.62 80 LEU A C 1
ATOM 619 O O . LEU A 1 80 ? -5.802 -7.172 4.078 1.00 96.62 80 LEU A O 1
ATOM 623 N N . SER A 1 81 ? -7.113 -5.353 3.906 1.00 97.38 81 SER A N 1
ATOM 624 C CA . SER A 1 81 ? -8.062 -5.781 4.937 1.00 97.38 81 SER A CA 1
ATOM 625 C C . SER A 1 81 ? -8.782 -7.075 4.554 1.00 97.38 81 SER A C 1
ATOM 627 O O . SER A 1 81 ? -8.948 -7.952 5.398 1.00 97.38 81 SER A O 1
ATOM 629 N N . ALA A 1 82 ? -9.223 -7.201 3.299 1.0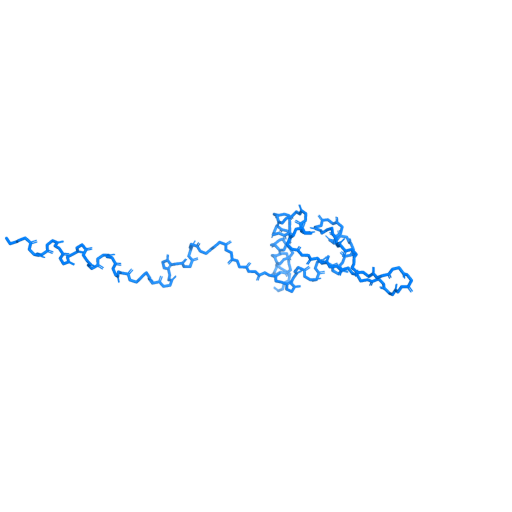0 96.69 82 ALA A N 1
ATOM 630 C CA . ALA A 1 82 ? -9.941 -8.373 2.811 1.00 96.69 82 ALA A CA 1
ATOM 631 C C . ALA A 1 82 ? -9.045 -9.618 2.778 1.00 96.69 82 ALA A C 1
ATOM 633 O O . ALA A 1 82 ? -9.442 -10.664 3.286 1.00 96.69 82 ALA A O 1
ATOM 634 N N . LEU A 1 83 ? -7.826 -9.492 2.244 1.00 95.75 83 LEU A N 1
ATOM 635 C CA . LEU A 1 83 ? -6.864 -10.591 2.157 1.00 95.75 83 LEU A CA 1
ATOM 636 C C . LEU A 1 83 ? -6.460 -11.093 3.546 1.00 95.75 83 LEU A C 1
ATOM 638 O O . LEU A 1 83 ? -6.536 -12.292 3.802 1.00 95.75 83 LEU A O 1
ATOM 642 N N . ALA A 1 84 ? -6.101 -10.185 4.459 1.00 96.50 84 ALA A N 1
ATOM 643 C CA . ALA A 1 84 ? -5.706 -10.559 5.815 1.00 96.50 84 ALA A CA 1
ATOM 644 C C . ALA A 1 84 ? -6.855 -11.237 6.579 1.00 96.50 84 ALA A C 1
ATOM 646 O O . ALA A 1 84 ? -6.665 -12.303 7.158 1.00 96.50 84 ALA A O 1
ATOM 647 N N . LYS A 1 85 ? -8.070 -10.666 6.533 1.00 96.88 85 LYS A N 1
ATOM 648 C CA . LYS A 1 85 ? -9.250 -11.272 7.172 1.00 96.88 85 LYS A CA 1
ATOM 649 C C . LYS A 1 85 ? -9.571 -12.643 6.585 1.00 96.88 85 LYS A C 1
ATOM 651 O O . LYS A 1 85 ? -9.853 -13.563 7.339 1.00 96.88 85 LYS A O 1
ATOM 656 N N . SER A 1 86 ? -9.517 -12.788 5.262 1.00 96.94 86 SER A N 1
ATOM 657 C CA . SER A 1 86 ? -9.810 -14.061 4.601 1.00 96.94 86 SER A CA 1
ATOM 658 C C . SER A 1 86 ? -8.793 -15.145 4.954 1.00 96.94 86 SER A C 1
ATOM 660 O O . SER A 1 86 ? -9.188 -16.290 5.152 1.00 96.94 86 SER A O 1
ATOM 662 N N . ALA A 1 87 ? -7.506 -14.802 5.037 1.00 95.75 87 ALA A N 1
ATOM 663 C CA . ALA A 1 87 ? -6.453 -15.758 5.370 1.00 95.75 87 ALA A CA 1
ATOM 664 C C . ALA A 1 87 ? -6.581 -16.279 6.810 1.00 95.75 87 ALA A C 1
ATOM 666 O O . ALA A 1 87 ? -6.412 -17.470 7.047 1.00 95.75 87 ALA A O 1
ATOM 667 N N . LEU A 1 88 ? -6.940 -15.405 7.755 1.00 95.06 88 LEU A N 1
ATOM 668 C CA . LEU A 1 88 ? -7.078 -15.752 9.175 1.00 95.06 88 LEU A CA 1
ATOM 669 C C . LEU A 1 88 ? -8.356 -16.537 9.510 1.00 95.06 88 LEU A C 1
ATOM 671 O O . LEU A 1 88 ? -8.465 -17.101 10.591 1.00 95.06 88 LEU A O 1
ATOM 675 N N . VAL A 1 89 ? -9.344 -16.578 8.611 1.00 91.38 89 VAL A N 1
ATOM 676 C CA . VAL A 1 89 ? -10.524 -17.453 8.773 1.00 91.38 89 VAL A CA 1
ATOM 677 C C . VAL A 1 89 ? -10.173 -18.914 8.473 1.00 91.38 89 VAL A C 1
ATOM 679 O O . VAL A 1 89 ? -10.860 -19.820 8.934 1.00 91.38 89 VAL A O 1
ATOM 682 N N . GLN A 1 90 ? -9.122 -19.145 7.685 1.00 60.12 90 GLN A N 1
ATOM 683 C CA . GLN A 1 90 ? -8.688 -20.478 7.263 1.00 60.12 90 GLN A CA 1
ATOM 684 C C . GLN A 1 90 ? -7.555 -21.055 8.127 1.00 60.12 90 GLN A C 1
ATOM 686 O O . GLN A 1 90 ? -7.119 -22.174 7.856 1.00 60.12 90 GLN A O 1
ATOM 691 N N . SER A 1 91 ? -7.068 -20.303 9.119 1.00 52.28 91 SER A N 1
ATOM 692 C CA . SER A 1 91 ? -5.969 -20.682 10.021 1.00 52.28 91 SER A CA 1
ATOM 693 C C . SER A 1 91 ? -6.447 -21.264 11.341 1.00 52.28 91 SER A C 1
ATOM 695 O O . SER A 1 91 ? -7.406 -20.683 11.897 1.00 52.28 91 SER A O 1
#

Mean predicted aligned error: 9.39 Å

Nearest PDB structures (foldseek):
  4p5f-assembly1_A  TM=9.992E-01  e=9.726E-06  Xanthomonas oryzae pv. oryzae KACC 10331
  7jlu-assembly1_B  TM=9.712E-01  e=1.945E-05  Xanthomonas euvesicatoria
  4kl0-assembly1_A  TM=8.443E-01  e=1.283E-05  Xanthomonas oryzae pv. oryzae KACC 10331
  9cgq-a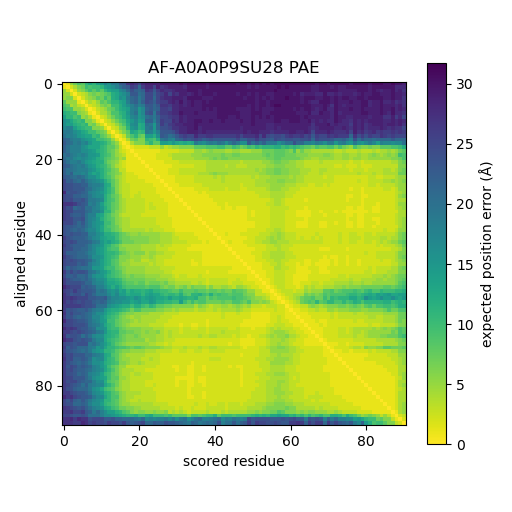ssembly1_D  TM=2.135E-01  e=1.565E+00  Oryctolagus cuniculus

Foldseek 3Di:
DPVVVVVVVVVVVPPPDDVVRCVVVDDDDDDVVLVVVLCVDVVSVVVFFDWDFPDDPPDDTDTDTDPVGGPCVVVVVVVVVVVVVVVVVVD

Organism: NCBI:txid251654

Radius of gyration: 23.36 Å; Cα contacts (8 Å, |Δi|>4): 48; chains: 1; bounding box: 31×54×70 Å

InterPro domains:
  IPR036452 Ribonucleoside hydrolase-like [G3DSA:3.90.245.10] (1-91)

Solvent-accessible surface area (backbone atoms only — not comparable to full-atom values): 5730 Å² total; per-residue (Å²): 131,77,62,67,63,55,53,53,62,53,51,68,75,65,60,76,73,52,67,81,74,46,58,86,71,67,85,83,80,89,63,63,68,65,49,55,55,38,57,72,36,69,72,51,19,68,70,32,44,53,66,43,78,75,51,61,90,95,57,74,90,41,70,44,77,55,82,87,22,46,76,34,60,71,58,48,55,50,49,54,53,50,53,55,54,57,55,60,72,76,104

Secondary structure (DSSP, 8-state):
--HHHHHHHHHGGG----HHHHGGG------HHHHHHHHHSHHHHHHHB-PEE-SPTTS---EE--GGGBS-HHHHHHHHHHHHHHHHH--